Protein AF-X1BVP7-F1 (afdb_monomer_lite)

Secondary structure (DSSP, 8-state):
----HHHHHHHHHHHHHHHHHHHHS-HHHHHHHHHHHHHHHHHHHTTSTT----HHHHHHHHHHHHHHHHHHHHHHHHHHHT--

Radius of gyration: 15.59 Å; chains: 1; bounding box: 37×20×52 Å

Sequence (84 aa):
KEFPLDKLYHFIIFFILGLLEMRLLKTRHFFLLGCSIILLAEAQQLFISGRNFEIFDIAAGVLGLVVIYFILKKRSVRNDLSKA

Foldseek 3Di:
DDDPVVVVVLVVVVVVVLVVCLVVDDLVVSLVVQLVSQVVVLVVQVVPPPGDRDVVSSVVSNVVSVVVSVVSVVVVVVVVVVVD

Structure (mmCIF, N/CA/C/O backbone):
data_AF-X1BVP7-F1
#
_entry.id   AF-X1BVP7-F1
#
loop_
_atom_site.group_PDB
_atom_site.id
_atom_site.type_symbol
_atom_site.label_atom_id
_atom_site.label_alt_id
_atom_site.label_comp_id
_atom_site.label_asym_id
_atom_site.label_entity_id
_atom_site.label_seq_id
_atom_site.pdbx_PDB_ins_code
_atom_site.Cartn_x
_atom_site.Cartn_y
_atom_site.Cartn_z
_atom_site.occupancy
_atom_site.B_iso_or_equiv
_atom_site.auth_seq_id
_atom_site.auth_comp_id
_atom_site.auth_asym_id
_atom_site.auth_atom_id
_atom_site.pdbx_PDB_model_num
ATOM 1 N N . LYS A 1 1 ? 23.303 1.391 -14.300 1.00 46.41 1 LYS A N 1
ATOM 2 C CA . LYS A 1 1 ? 22.098 0.691 -13.798 1.00 46.41 1 LYS A CA 1
ATOM 3 C C . LYS A 1 1 ? 21.265 1.764 -13.124 1.00 46.41 1 LYS A C 1
ATOM 5 O O . LYS A 1 1 ? 21.639 2.201 -12.044 1.00 46.41 1 LYS A O 1
ATOM 10 N N . GLU A 1 2 ? 20.301 2.327 -13.845 1.00 53.31 2 GLU A N 1
ATOM 11 C CA . GLU A 1 2 ? 19.461 3.403 -13.317 1.00 53.31 2 GLU A CA 1
ATOM 12 C C . GLU A 1 2 ? 18.708 2.847 -12.109 1.00 53.31 2 GLU A C 1
ATOM 14 O O . GLU A 1 2 ? 18.104 1.775 -12.187 1.00 53.31 2 GLU A O 1
ATOM 19 N N . PHE A 1 3 ? 18.854 3.493 -10.955 1.00 58.16 3 PHE A N 1
ATOM 20 C CA . PHE A 1 3 ? 18.057 3.138 -9.790 1.00 58.16 3 PHE A CA 1
ATOM 21 C C . PHE A 1 3 ? 16.584 3.326 -10.169 1.00 58.16 3 PHE A C 1
ATOM 23 O O . PHE A 1 3 ? 16.262 4.382 -10.719 1.00 58.16 3 PHE A O 1
ATOM 30 N N . PRO A 1 4 ? 15.694 2.360 -9.884 1.00 71.12 4 PRO A N 1
ATOM 31 C CA . PRO A 1 4 ? 14.279 2.494 -10.190 1.00 71.12 4 PRO A CA 1
ATOM 32 C C . PRO A 1 4 ? 13.652 3.464 -9.184 1.00 71.12 4 PRO A C 1
ATOM 34 O O . PRO A 1 4 ? 13.010 3.070 -8.208 1.00 71.12 4 PRO A O 1
ATOM 37 N N . LEU A 1 5 ? 13.913 4.760 -9.379 1.00 78.25 5 LEU A N 1
ATOM 38 C CA . LEU A 1 5 ? 13.383 5.852 -8.564 1.00 78.25 5 LEU A CA 1
ATOM 39 C C . LEU A 1 5 ? 11.852 5.795 -8.528 1.00 78.25 5 LEU A C 1
ATOM 41 O O . LEU A 1 5 ? 11.243 6.115 -7.514 1.00 78.25 5 LEU A O 1
ATOM 45 N N . ASP A 1 6 ? 11.234 5.292 -9.593 1.00 71.00 6 ASP A N 1
ATOM 46 C CA . ASP A 1 6 ? 9.811 4.986 -9.690 1.00 71.00 6 ASP A CA 1
ATOM 47 C C . ASP A 1 6 ? 9.301 4.047 -8.577 1.00 71.00 6 ASP A C 1
ATOM 49 O O . ASP A 1 6 ? 8.223 4.300 -8.029 1.00 71.00 6 ASP A O 1
ATOM 53 N N . LYS A 1 7 ? 10.068 3.008 -8.199 1.00 73.50 7 LYS A N 1
ATOM 54 C CA . LYS A 1 7 ? 9.712 2.083 -7.109 1.00 73.50 7 LYS A CA 1
ATOM 55 C C . LYS A 1 7 ? 9.832 2.781 -5.751 1.00 73.50 7 LYS A C 1
ATOM 57 O O . LYS A 1 7 ? 8.987 2.578 -4.882 1.00 73.50 7 LYS A O 1
ATOM 62 N N . LEU A 1 8 ? 10.828 3.658 -5.583 1.00 79.38 8 LEU A N 1
ATOM 63 C CA . LEU A 1 8 ? 10.992 4.458 -4.364 1.00 79.38 8 LEU A CA 1
ATOM 64 C C . LEU A 1 8 ? 9.839 5.457 -4.182 1.00 79.38 8 LEU A C 1
ATOM 66 O O . LEU A 1 8 ? 9.286 5.556 -3.088 1.00 79.38 8 LEU A O 1
ATOM 70 N N . TYR A 1 9 ? 9.435 6.159 -5.245 1.00 79.19 9 TYR A N 1
ATOM 71 C CA . TYR A 1 9 ? 8.290 7.071 -5.195 1.00 79.19 9 TYR A CA 1
ATOM 72 C C . TYR A 1 9 ? 6.979 6.332 -4.899 1.00 79.19 9 TYR A C 1
ATOM 74 O O . TYR A 1 9 ? 6.218 6.794 -4.050 1.00 79.19 9 TYR A O 1
ATOM 82 N N . HIS A 1 10 ? 6.740 5.166 -5.515 1.00 77.06 10 HIS A N 1
ATOM 83 C CA . HIS A 1 10 ? 5.576 4.330 -5.187 1.00 77.06 10 HIS A CA 1
ATOM 84 C C . HIS A 1 10 ? 5.563 3.936 -3.708 1.00 77.06 10 HIS A C 1
ATOM 86 O O . HIS A 1 10 ? 4.540 4.087 -3.042 1.00 77.06 10 HIS A O 1
ATOM 92 N N . PHE A 1 11 ? 6.707 3.499 -3.171 1.00 80.00 11 PHE A N 1
ATOM 93 C CA . PHE A 1 11 ? 6.823 3.151 -1.757 1.00 80.00 11 PHE A CA 1
ATOM 94 C C . PHE A 1 11 ? 6.490 4.336 -0.843 1.00 80.00 11 PHE A C 1
ATOM 96 O O . PHE A 1 11 ? 5.678 4.192 0.067 1.00 80.00 11 PHE A O 1
ATOM 103 N N . ILE A 1 12 ? 7.071 5.514 -1.093 1.00 84.25 12 ILE A N 1
ATOM 104 C CA . ILE A 1 12 ? 6.853 6.703 -0.255 1.00 84.25 12 ILE A CA 1
ATOM 105 C C . ILE A 1 12 ? 5.383 7.139 -0.293 1.00 84.25 12 ILE A C 1
ATOM 107 O O . ILE A 1 12 ? 4.800 7.415 0.756 1.00 84.25 12 ILE A O 1
ATOM 111 N N . ILE A 1 13 ? 4.768 7.177 -1.479 1.00 83.75 13 ILE A N 1
ATOM 112 C CA . ILE A 1 13 ? 3.368 7.590 -1.637 1.00 83.75 13 ILE A CA 1
ATOM 113 C C . ILE A 1 13 ? 2.437 6.618 -0.902 1.00 83.75 13 ILE A C 1
ATOM 115 O O . ILE A 1 13 ? 1.594 7.062 -0.121 1.00 83.75 13 ILE A O 1
ATOM 119 N N . PHE A 1 14 ? 2.616 5.304 -1.074 1.00 80.56 14 PHE A N 1
ATOM 120 C CA . PHE A 1 14 ? 1.796 4.311 -0.372 1.00 80.56 14 PHE A CA 1
ATOM 121 C C . PHE A 1 14 ? 2.051 4.280 1.131 1.00 80.56 14 PHE A C 1
ATOM 123 O O . PHE A 1 14 ? 1.119 4.064 1.904 1.00 80.56 14 PHE A O 1
ATOM 130 N N . PHE A 1 15 ? 3.279 4.554 1.564 1.00 81.81 15 PHE A N 1
ATOM 131 C CA . PHE A 1 15 ? 3.605 4.667 2.978 1.00 81.81 15 PHE A CA 1
ATOM 132 C C . PHE A 1 15 ? 2.864 5.838 3.636 1.00 81.81 15 PHE A C 1
ATOM 134 O O . PHE A 1 15 ? 2.236 5.665 4.682 1.00 81.81 15 PHE A O 1
ATOM 141 N N . ILE A 1 16 ? 2.881 7.020 3.009 1.00 84.88 16 ILE A N 1
ATOM 142 C CA . ILE A 1 16 ? 2.151 8.199 3.498 1.00 84.88 16 ILE A CA 1
ATOM 143 C C . ILE A 1 16 ? 0.644 7.931 3.500 1.00 84.88 16 ILE A C 1
ATOM 145 O O . ILE A 1 16 ? -0.029 8.225 4.489 1.00 84.88 16 ILE A O 1
ATOM 149 N N . LEU A 1 17 ? 0.121 7.347 2.420 1.00 81.69 17 LEU A N 1
ATOM 150 C CA . LEU A 1 17 ? -1.295 7.021 2.292 1.00 81.69 17 LEU A CA 1
ATOM 151 C C . LEU A 1 17 ? -1.745 6.046 3.387 1.00 81.69 17 LEU A C 1
ATOM 153 O O . LEU A 1 17 ? -2.693 6.343 4.109 1.00 81.69 17 LEU A O 1
ATOM 157 N N . GLY A 1 18 ? -0.997 4.963 3.616 1.00 77.50 18 GLY A N 1
ATOM 158 C CA . GLY A 1 18 ? -1.269 4.025 4.705 1.00 77.50 18 GLY A CA 1
ATOM 159 C C . GLY A 1 18 ? -1.249 4.693 6.084 1.00 77.50 18 GLY A C 1
ATOM 160 O O . GLY A 1 18 ? -2.110 4.423 6.922 1.00 77.50 18 GLY A O 1
ATOM 161 N N . LEU A 1 19 ? -0.324 5.626 6.323 1.00 80.81 19 LEU A N 1
ATOM 162 C CA . LEU A 1 19 ? -0.231 6.356 7.591 1.00 80.81 19 LEU A CA 1
ATOM 163 C C . LEU A 1 19 ? -1.440 7.285 7.815 1.00 80.81 19 LEU A C 1
ATOM 165 O O . LEU A 1 19 ? -1.963 7.365 8.931 1.00 80.81 19 LEU A O 1
ATOM 169 N N . LEU A 1 20 ? -1.923 7.950 6.762 1.00 79.75 20 LEU A N 1
ATOM 170 C CA . LEU A 1 20 ? -3.132 8.778 6.811 1.00 79.75 20 LEU A CA 1
ATOM 171 C C . LEU A 1 20 ? -4.391 7.931 7.025 1.00 79.75 20 LEU A C 1
ATOM 173 O O . LEU A 1 20 ? -5.222 8.251 7.882 1.00 79.75 20 LEU A O 1
ATOM 177 N N . GLU A 1 21 ? -4.517 6.821 6.301 1.00 76.94 21 GLU A N 1
ATOM 178 C CA . GLU A 1 21 ? -5.663 5.920 6.414 1.00 76.94 21 GLU A CA 1
ATOM 179 C C . GLU A 1 21 ? -5.769 5.287 7.804 1.00 76.94 21 GLU A C 1
ATOM 181 O O . GLU A 1 21 ? -6.877 5.166 8.328 1.00 76.94 21 GLU A O 1
ATOM 186 N N . MET A 1 22 ? -4.640 4.961 8.449 1.00 70.75 22 MET A N 1
ATOM 187 C CA . MET A 1 22 ? -4.615 4.448 9.827 1.00 70.75 22 MET A CA 1
ATOM 188 C C . MET A 1 22 ? -5.299 5.384 10.834 1.00 70.75 22 MET A C 1
ATOM 190 O O . MET A 1 22 ? -5.795 4.916 11.860 1.00 70.75 22 MET A O 1
ATOM 194 N N . ARG A 1 23 ? -5.299 6.699 10.581 1.00 73.38 23 ARG A N 1
ATOM 195 C CA . ARG A 1 23 ? -5.907 7.698 11.470 1.00 73.38 23 ARG A CA 1
ATOM 196 C C . ARG A 1 23 ? -7.359 8.010 11.106 1.00 73.38 23 ARG A C 1
ATOM 198 O O . ARG A 1 23 ? -8.134 8.354 11.994 1.00 73.38 23 ARG A O 1
ATOM 205 N N . LEU A 1 24 ? -7.707 7.924 9.823 1.00 75.38 24 LEU A N 1
ATOM 206 C CA . LEU A 1 24 ? -8.991 8.391 9.291 1.00 75.38 24 LEU A CA 1
ATOM 207 C C . LEU A 1 24 ? -10.036 7.281 9.147 1.00 75.38 24 LEU A C 1
ATOM 209 O O . LEU A 1 24 ? -11.228 7.538 9.314 1.00 75.38 24 LEU A O 1
ATOM 213 N N . LEU A 1 25 ? -9.618 6.054 8.830 1.00 77.38 25 LEU A N 1
ATOM 214 C CA . LEU A 1 25 ? -10.531 4.984 8.439 1.00 77.38 25 LEU A CA 1
ATOM 215 C C . LEU A 1 25 ? -10.711 3.937 9.537 1.00 77.38 25 LEU A C 1
ATOM 217 O O . LEU A 1 25 ? -9.787 3.558 10.256 1.00 77.38 25 LEU A O 1
ATOM 221 N N . LYS A 1 26 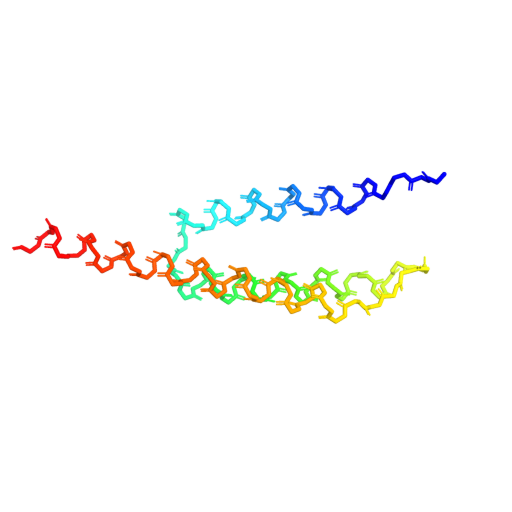? -11.928 3.384 9.622 1.00 78.75 26 LYS A N 1
ATOM 222 C CA . LYS A 1 26 ? -12.178 2.162 10.401 1.00 78.75 26 LYS A CA 1
ATOM 223 C C . LYS A 1 26 ? -11.353 1.017 9.807 1.00 78.75 26 LYS A C 1
ATOM 225 O O . LYS A 1 26 ? -11.278 0.885 8.589 1.00 78.75 26 LYS A O 1
ATOM 230 N N . THR A 1 27 ? -10.847 0.116 10.648 1.00 76.50 27 THR A N 1
ATOM 231 C CA . THR A 1 27 ? -9.918 -0.970 10.268 1.00 76.50 27 THR A CA 1
ATOM 232 C C . THR A 1 27 ? -10.371 -1.811 9.063 1.00 76.50 27 THR A C 1
ATOM 234 O O . THR A 1 27 ? -9.544 -2.247 8.271 1.00 76.50 27 THR A O 1
ATOM 237 N N . ARG A 1 28 ? -11.684 -2.031 8.887 1.00 78.06 28 ARG A N 1
ATOM 238 C CA . ARG A 1 28 ? -12.232 -2.743 7.712 1.00 78.06 28 ARG A CA 1
ATOM 239 C C . ARG A 1 28 ? -12.092 -1.950 6.409 1.00 78.06 28 ARG A C 1
ATOM 241 O O . ARG A 1 28 ? -11.766 -2.535 5.387 1.00 78.06 28 ARG A O 1
ATOM 248 N N . HIS A 1 29 ? -12.340 -0.641 6.457 1.00 82.00 29 HIS A N 1
ATOM 249 C CA . HIS A 1 29 ? -12.226 0.238 5.292 1.00 82.00 29 HIS A CA 1
ATOM 250 C C . HIS A 1 29 ? -10.757 0.414 4.913 1.00 82.00 29 HIS A C 1
ATOM 252 O O . HIS A 1 29 ? -10.434 0.278 3.745 1.00 82.00 29 HIS A O 1
ATOM 258 N N . PHE A 1 30 ? -9.879 0.588 5.908 1.00 83.12 30 PHE A N 1
ATOM 259 C CA . PHE A 1 30 ? -8.424 0.558 5.729 1.00 83.12 30 PHE A CA 1
ATOM 260 C C . PHE A 1 30 ? -7.969 -0.703 4.975 1.00 83.12 30 PHE A C 1
ATOM 262 O O . PHE A 1 30 ? -7.255 -0.621 3.984 1.00 83.12 30 PHE A O 1
ATOM 269 N N . PHE A 1 31 ? -8.435 -1.880 5.405 1.00 81.88 31 PHE A N 1
ATOM 270 C CA . PHE A 1 31 ? -8.049 -3.142 4.774 1.00 81.88 31 PHE A CA 1
ATOM 271 C C . PHE A 1 31 ? -8.523 -3.249 3.317 1.00 81.88 31 PHE A C 1
ATOM 273 O O . PHE A 1 31 ? -7.738 -3.595 2.440 1.00 81.88 31 PHE A O 1
ATOM 280 N N . LEU A 1 32 ? -9.793 -2.922 3.049 1.00 84.38 32 LEU A N 1
ATOM 281 C CA . LEU A 1 32 ? -10.350 -2.959 1.692 1.00 84.38 32 LEU A CA 1
ATOM 282 C C . LEU A 1 32 ? -9.653 -1.966 0.757 1.00 84.38 32 LEU A C 1
ATOM 284 O O . LEU A 1 32 ? -9.337 -2.312 -0.381 1.00 84.38 32 LEU A O 1
ATOM 288 N N . LEU A 1 33 ? -9.400 -0.750 1.237 1.00 85.94 33 LEU A N 1
ATOM 289 C CA . LEU A 1 33 ? -8.756 0.302 0.460 1.00 85.94 33 LEU A CA 1
ATOM 290 C C . LEU A 1 33 ? -7.300 -0.078 0.151 1.00 85.94 33 LEU A C 1
ATOM 292 O O . LEU A 1 33 ? -6.904 -0.065 -1.012 1.00 85.94 33 LEU A O 1
ATOM 296 N N . GLY A 1 34 ? -6.558 -0.575 1.143 1.00 85.44 34 GLY A N 1
ATOM 297 C CA . GLY A 1 34 ? -5.211 -1.099 0.936 1.00 85.44 34 GLY A CA 1
ATOM 298 C C . GLY A 1 34 ? -5.152 -2.246 -0.080 1.00 85.44 34 GLY A C 1
ATOM 299 O O . GLY A 1 34 ? -4.296 -2.233 -0.963 1.00 85.44 34 GLY A O 1
ATOM 300 N N . CYS A 1 35 ? -6.070 -3.221 -0.010 1.00 85.25 35 CYS A N 1
ATOM 301 C CA . CYS A 1 35 ? -6.129 -4.302 -1.002 1.00 85.25 35 CYS A CA 1
ATOM 302 C C . CYS A 1 35 ? -6.395 -3.759 -2.412 1.00 85.25 35 CYS A C 1
ATOM 304 O O . CYS A 1 35 ? -5.781 -4.214 -3.375 1.00 85.25 35 CYS A O 1
ATOM 306 N N . SER A 1 36 ? -7.279 -2.766 -2.523 1.00 87.62 36 SER A N 1
ATOM 307 C CA . SER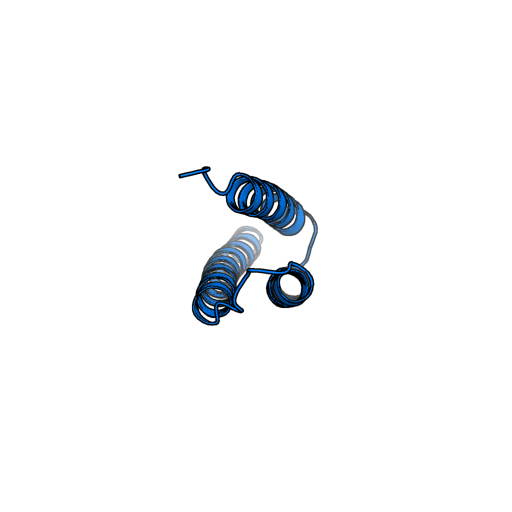 A 1 36 ? -7.594 -2.105 -3.792 1.00 87.62 36 SER A CA 1
ATOM 308 C C . SER A 1 36 ? -6.366 -1.400 -4.370 1.00 87.62 36 SER A C 1
ATOM 310 O O . SER A 1 36 ? -6.091 -1.528 -5.558 1.00 87.62 36 SER A O 1
ATOM 312 N N . ILE A 1 37 ? -5.596 -0.705 -3.527 1.00 87.19 37 ILE A N 1
ATOM 313 C CA . ILE A 1 37 ? -4.378 0.008 -3.929 1.00 87.19 37 ILE A CA 1
ATOM 314 C C . ILE A 1 37 ? -3.301 -0.948 -4.433 1.00 87.19 37 ILE A C 1
ATOM 316 O O . ILE A 1 37 ? -2.707 -0.669 -5.468 1.00 87.19 37 ILE A O 1
ATOM 320 N N . ILE A 1 38 ? -3.050 -2.063 -3.742 1.00 86.62 38 ILE A N 1
ATOM 321 C CA . ILE A 1 38 ? -2.040 -3.043 -4.176 1.00 86.62 38 ILE A CA 1
ATOM 322 C C . ILE A 1 38 ? -2.388 -3.587 -5.560 1.00 86.62 38 ILE A C 1
ATOM 324 O O . ILE A 1 38 ? -1.538 -3.620 -6.444 1.00 86.62 38 ILE A O 1
ATOM 328 N N . LEU A 1 39 ? -3.653 -3.968 -5.766 1.00 85.62 39 LEU A N 1
ATOM 329 C CA . LEU A 1 39 ? -4.116 -4.447 -7.066 1.00 85.62 39 LEU A CA 1
ATOM 330 C C . LEU A 1 39 ? -3.999 -3.364 -8.141 1.00 85.62 39 LEU A C 1
ATOM 332 O O . LEU A 1 39 ? -3.590 -3.662 -9.259 1.00 85.62 39 LEU A O 1
ATOM 336 N N . LEU A 1 40 ? -4.329 -2.114 -7.809 1.00 87.06 40 LEU A N 1
ATOM 337 C CA . LEU A 1 40 ? -4.242 -0.995 -8.742 1.00 87.06 40 LEU A CA 1
ATOM 338 C C . LEU A 1 40 ? -2.786 -0.672 -9.112 1.00 87.06 40 LEU A C 1
ATOM 340 O O . LEU A 1 40 ? -2.502 -0.424 -10.279 1.00 87.06 40 LEU A O 1
ATOM 344 N N . ALA A 1 41 ? -1.866 -0.716 -8.146 1.00 83.38 41 ALA A N 1
ATOM 345 C CA . ALA A 1 41 ? -0.438 -0.488 -8.358 1.00 83.38 41 ALA A CA 1
ATOM 346 C C . ALA A 1 41 ? 0.166 -1.533 -9.305 1.00 83.38 41 ALA A C 1
ATOM 348 O O . ALA A 1 41 ? 0.928 -1.199 -10.208 1.00 83.38 41 ALA A O 1
ATOM 349 N N . GLU A 1 42 ? -0.223 -2.793 -9.135 1.00 82.31 42 GLU A N 1
ATOM 350 C CA . GLU A 1 42 ? 0.254 -3.909 -9.953 1.00 82.31 42 GLU A CA 1
ATOM 351 C C . GLU A 1 42 ? -0.414 -3.923 -11.330 1.00 82.31 42 GLU A C 1
ATOM 353 O O . GLU A 1 42 ? 0.242 -4.141 -12.347 1.00 82.31 42 GLU A O 1
ATOM 358 N N . ALA A 1 43 ? -1.696 -3.558 -11.407 1.00 84.25 43 ALA A N 1
ATOM 359 C CA . ALA A 1 43 ? -2.367 -3.315 -12.679 1.00 84.25 43 ALA A CA 1
ATOM 360 C C . ALA A 1 43 ? -1.729 -2.146 -13.446 1.00 84.25 43 ALA A C 1
ATOM 362 O O . ALA A 1 43 ? -1.602 -2.217 -14.666 1.00 84.25 43 ALA A O 1
ATOM 363 N N . GLN A 1 44 ? -1.274 -1.093 -12.758 1.00 82.69 44 GLN A N 1
ATOM 364 C CA . GLN A 1 44 ? -0.565 0.022 -13.390 1.00 82.69 44 GLN A CA 1
ATOM 365 C C . GLN A 1 44 ? 0.742 -0.441 -14.046 1.00 82.69 44 GLN A C 1
ATOM 367 O O . GLN A 1 44 ? 1.115 0.087 -15.094 1.00 82.69 44 GLN A O 1
ATOM 372 N N . GLN A 1 45 ? 1.423 -1.448 -13.484 1.00 77.69 45 GLN A N 1
ATOM 373 C CA . GLN A 1 45 ? 2.637 -1.992 -14.095 1.00 77.69 45 GLN A CA 1
ATOM 374 C C . GLN A 1 45 ? 2.370 -2.609 -15.475 1.00 77.69 45 GLN A C 1
ATOM 376 O O . GLN A 1 45 ? 3.246 -2.526 -16.331 1.00 77.69 45 GLN A O 1
ATOM 381 N N . LEU A 1 46 ? 1.161 -3.127 -15.741 1.00 79.25 46 LEU A N 1
ATOM 382 C CA . LEU A 1 46 ? 0.783 -3.670 -17.057 1.00 79.25 46 LEU A CA 1
ATOM 383 C C . LEU A 1 46 ? 0.781 -2.611 -18.170 1.00 79.25 46 LEU A C 1
ATOM 385 O O . LEU A 1 46 ? 0.950 -2.948 -19.339 1.00 79.25 46 LEU A O 1
ATOM 389 N N . PHE A 1 47 ? 0.597 -1.337 -17.820 1.00 80.75 47 PHE A N 1
ATOM 390 C CA . PHE A 1 47 ? 0.604 -0.226 -18.775 1.00 80.75 47 PHE A CA 1
ATOM 391 C C . PHE A 1 47 ? 2.006 0.354 -19.010 1.00 80.75 47 PHE A C 1
ATOM 393 O O . PHE A 1 47 ? 2.188 1.171 -19.913 1.00 80.75 47 PHE A O 1
ATOM 400 N N . ILE A 1 48 ? 3.005 -0.049 -18.216 1.00 75.88 48 ILE A N 1
ATOM 401 C CA . ILE A 1 48 ? 4.388 0.415 -18.346 1.00 75.88 48 ILE A CA 1
ATOM 402 C C . ILE A 1 48 ? 5.169 -0.624 -19.154 1.00 75.88 48 ILE A C 1
ATOM 404 O O . ILE A 1 48 ? 5.574 -1.665 -18.636 1.00 75.88 48 ILE A O 1
ATOM 408 N N . SER A 1 49 ? 5.409 -0.325 -20.432 1.00 66.19 49 SER A N 1
ATOM 409 C CA . SER A 1 49 ? 6.21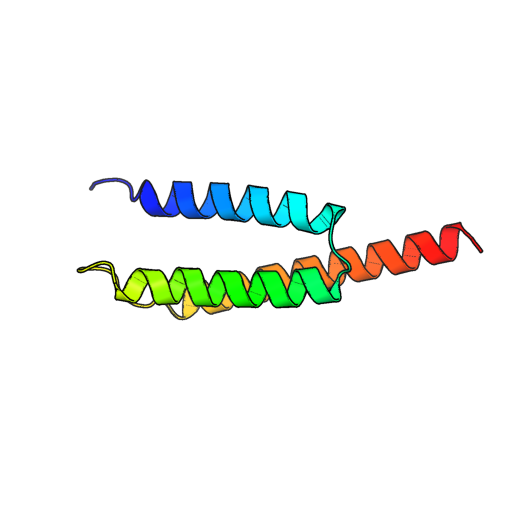8 -1.173 -21.314 1.00 66.19 49 SER A CA 1
ATOM 410 C C . SER A 1 49 ? 7.584 -1.479 -20.695 1.00 66.19 49 SER A C 1
ATOM 412 O O . SER A 1 49 ? 8.343 -0.570 -20.363 1.00 66.19 49 SER A O 1
ATOM 414 N N . GLY A 1 50 ? 7.902 -2.768 -20.560 1.00 72.50 50 GLY A N 1
ATOM 415 C CA . GLY A 1 50 ? 9.163 -3.250 -19.986 1.00 72.50 50 GLY A CA 1
AT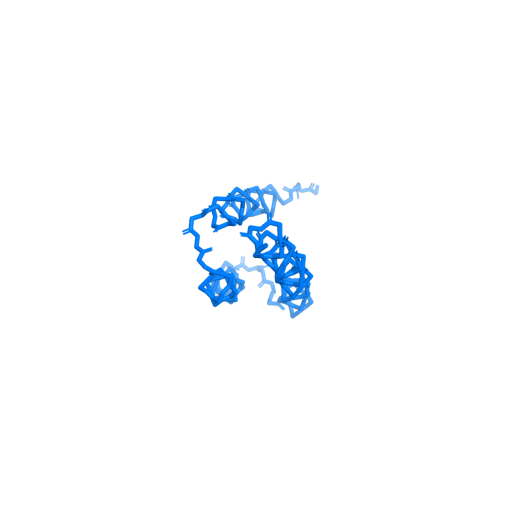OM 416 C C . GLY A 1 50 ? 9.101 -3.633 -18.504 1.00 72.50 50 GLY A C 1
ATOM 417 O O . GLY A 1 50 ? 10.112 -4.092 -17.972 1.00 72.50 50 GLY A O 1
ATOM 418 N N . ARG A 1 51 ? 7.946 -3.498 -17.836 1.00 69.12 51 ARG A N 1
ATOM 419 C CA . ARG A 1 51 ? 7.718 -4.097 -16.513 1.00 69.12 51 ARG A CA 1
ATOM 420 C C . ARG A 1 51 ? 6.998 -5.434 -16.605 1.00 69.12 51 ARG A C 1
ATOM 422 O O . ARG A 1 51 ? 6.100 -5.614 -17.420 1.00 69.12 51 ARG A O 1
ATOM 429 N N . ASN A 1 52 ? 7.380 -6.343 -15.714 1.00 74.62 52 ASN A N 1
ATOM 430 C CA . ASN A 1 52 ? 6.693 -7.609 -15.511 1.00 74.62 52 ASN A CA 1
ATOM 431 C C . ASN A 1 52 ? 5.766 -7.493 -14.309 1.00 74.62 52 ASN A C 1
ATOM 433 O O . ASN A 1 52 ? 6.104 -6.831 -13.336 1.00 74.62 52 ASN A O 1
ATOM 437 N N . PHE A 1 53 ? 4.633 -8.179 -14.382 1.00 73.38 53 PHE A N 1
ATOM 438 C CA . PHE A 1 53 ? 3.734 -8.350 -13.251 1.00 73.38 53 PHE A CA 1
ATOM 439 C C . PHE A 1 53 ? 4.413 -9.221 -12.185 1.00 73.38 53 PHE A C 1
ATOM 441 O O . PHE A 1 53 ? 4.715 -10.393 -12.437 1.00 73.38 53 PHE A O 1
ATOM 448 N N . GLU A 1 54 ? 4.677 -8.659 -11.008 1.00 79.75 54 GLU A N 1
ATOM 449 C CA . GLU A 1 54 ? 5.407 -9.336 -9.937 1.00 79.75 54 GLU A CA 1
ATOM 450 C C . GLU A 1 54 ? 4.410 -9.848 -8.878 1.00 79.75 54 GLU A C 1
ATOM 452 O O . GLU A 1 54 ? 4.073 -9.174 -7.912 1.00 79.75 54 GLU A O 1
ATOM 457 N N . ILE A 1 55 ? 3.950 -11.100 -9.011 1.00 79.75 55 ILE A N 1
ATOM 458 C CA . ILE A 1 55 ? 3.024 -11.735 -8.039 1.00 79.75 55 ILE A CA 1
ATOM 459 C C . ILE A 1 55 ? 3.547 -11.667 -6.593 1.00 79.75 55 ILE A C 1
ATOM 461 O O . ILE A 1 55 ? 2.763 -11.585 -5.644 1.00 79.75 55 ILE A O 1
ATOM 465 N N . PHE A 1 56 ? 4.868 -11.694 -6.412 1.00 79.75 56 PHE A N 1
ATOM 466 C CA . PHE A 1 56 ? 5.490 -11.566 -5.097 1.00 79.75 56 PHE A CA 1
ATOM 467 C C . PHE A 1 56 ? 5.301 -10.176 -4.478 1.00 79.75 56 PHE A C 1
ATOM 469 O O . PHE A 1 56 ? 5.159 -10.098 -3.257 1.00 79.75 56 PHE A O 1
ATOM 476 N N . ASP A 1 57 ? 5.208 -9.117 -5.284 1.00 79.69 57 ASP A N 1
ATOM 477 C CA . ASP A 1 57 ? 4.937 -7.760 -4.801 1.00 79.69 57 ASP A CA 1
ATOM 478 C C . ASP A 1 57 ? 3.488 -7.650 -4.296 1.00 79.69 57 ASP A C 1
ATOM 480 O O . ASP A 1 57 ? 3.246 -7.114 -3.208 1.00 79.69 57 ASP A O 1
ATOM 484 N N . ILE A 1 58 ? 2.529 -8.291 -4.981 1.00 82.94 58 ILE A N 1
ATOM 485 C CA . ILE A 1 58 ? 1.146 -8.427 -4.483 1.00 82.94 58 ILE A CA 1
ATOM 486 C C . ILE A 1 58 ? 1.127 -9.160 -3.144 1.00 82.94 58 ILE A C 1
ATOM 488 O O . ILE A 1 58 ? 0.508 -8.697 -2.181 1.00 82.94 58 ILE A O 1
ATOM 492 N N . ALA A 1 59 ? 1.795 -10.313 -3.072 1.00 82.62 59 ALA A N 1
ATOM 493 C CA . ALA A 1 59 ? 1.821 -11.129 -1.865 1.00 82.62 59 ALA A CA 1
ATOM 494 C C . ALA A 1 59 ? 2.442 -10.366 -0.684 1.00 82.62 59 ALA A C 1
ATOM 496 O O . ALA A 1 59 ? 1.889 -10.383 0.419 1.00 82.62 59 ALA A O 1
ATOM 497 N N . ALA A 1 60 ? 3.542 -9.646 -0.916 1.00 85.00 60 ALA A N 1
ATOM 498 C CA . ALA A 1 60 ? 4.185 -8.805 0.087 1.00 85.00 60 ALA A CA 1
ATOM 499 C C . ALA A 1 60 ? 3.262 -7.671 0.563 1.00 85.00 60 ALA A C 1
ATOM 501 O O . ALA A 1 60 ? 3.136 -7.450 1.771 1.00 85.00 60 ALA A O 1
ATOM 502 N N . GLY A 1 61 ? 2.557 -7.006 -0.357 1.00 84.44 61 GLY A N 1
ATOM 5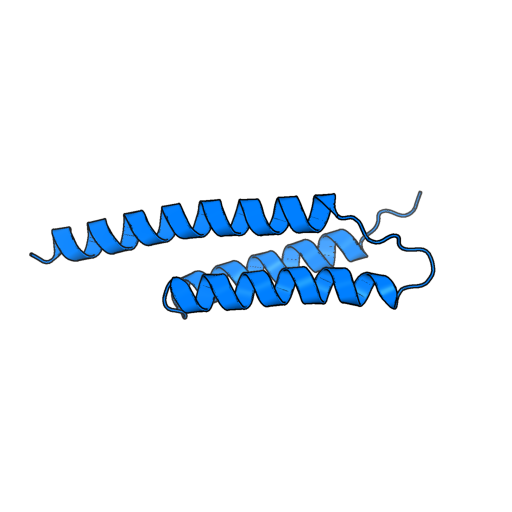03 C CA . GLY A 1 61 ? 1.575 -5.975 -0.023 1.00 84.44 61 GLY A CA 1
ATOM 504 C C . GLY A 1 61 ? 0.436 -6.512 0.850 1.00 84.44 61 GLY A C 1
ATOM 505 O O . GLY A 1 61 ? 0.100 -5.923 1.881 1.00 84.44 61 GLY A O 1
ATOM 506 N N . VAL A 1 62 ? -0.136 -7.663 0.479 1.00 85.06 62 VAL A N 1
ATOM 507 C CA . VAL A 1 62 ? -1.234 -8.292 1.230 1.00 85.06 62 VAL A CA 1
ATOM 508 C C . VAL A 1 62 ? -0.763 -8.727 2.618 1.00 85.06 62 VAL A C 1
ATOM 510 O O . VAL A 1 62 ? -1.458 -8.473 3.603 1.00 85.06 62 VAL A O 1
ATOM 513 N N . LEU A 1 63 ? 0.429 -9.320 2.735 1.00 85.88 63 LEU A N 1
ATOM 514 C CA . LEU A 1 63 ? 1.009 -9.683 4.031 1.00 85.88 63 LEU A CA 1
ATOM 515 C C . LEU A 1 63 ? 1.225 -8.453 4.924 1.00 85.88 63 LEU A C 1
ATOM 517 O O . LEU A 1 63 ? 0.863 -8.488 6.103 1.00 85.88 63 LEU A O 1
ATOM 521 N N . GLY A 1 64 ? 1.738 -7.350 4.371 1.00 85.12 64 GLY A N 1
ATOM 522 C CA . GLY A 1 64 ? 1.887 -6.083 5.092 1.00 85.12 64 GLY A CA 1
ATOM 523 C C . GLY A 1 64 ? 0.555 -5.552 5.633 1.00 85.12 64 GLY A C 1
ATOM 524 O O . GLY A 1 64 ? 0.457 -5.181 6.808 1.00 85.12 64 GLY A O 1
ATOM 525 N N . LEU A 1 65 ? -0.500 -5.598 4.815 1.00 84.69 65 LEU A N 1
ATOM 526 C CA . LEU A 1 65 ? -1.859 -5.226 5.222 1.00 84.69 65 LEU A CA 1
ATOM 527 C C . LEU A 1 65 ? -2.421 -6.114 6.322 1.00 84.69 65 LEU A C 1
ATOM 529 O O . LEU A 1 65 ? -3.030 -5.606 7.262 1.00 84.69 65 LEU A O 1
ATOM 533 N N . VAL A 1 66 ? -2.222 -7.429 6.226 1.00 85.31 66 VAL A N 1
ATOM 534 C CA . VAL A 1 66 ? -2.675 -8.382 7.245 1.00 85.31 66 VAL A CA 1
ATOM 535 C C . VAL A 1 66 ? -1.985 -8.096 8.579 1.00 85.31 66 VAL A C 1
ATOM 537 O O . VAL A 1 66 ? -2.654 -8.014 9.612 1.00 85.31 66 VAL A O 1
ATOM 540 N N . VAL A 1 67 ? -0.669 -7.867 8.572 1.00 84.19 67 VAL A N 1
ATOM 541 C CA . VAL A 1 67 ? 0.090 -7.513 9.781 1.00 84.19 67 VAL A CA 1
ATOM 542 C C . VAL A 1 67 ? -0.449 -6.222 10.402 1.00 84.19 67 VAL A C 1
ATOM 544 O O . VAL A 1 67 ? -0.770 -6.199 11.594 1.00 84.19 67 VAL A O 1
ATOM 547 N N . ILE A 1 68 ? -0.627 -5.164 9.605 1.00 82.31 68 ILE A N 1
ATOM 548 C CA . ILE A 1 68 ? -1.178 -3.892 10.093 1.00 82.31 68 ILE A CA 1
ATOM 549 C C . ILE A 1 68 ? -2.610 -4.065 10.611 1.00 82.31 68 ILE A C 1
ATOM 551 O O . ILE A 1 68 ? -2.945 -3.523 11.666 1.00 82.31 68 ILE A O 1
ATOM 555 N N . TYR A 1 69 ? -3.444 -4.856 9.937 1.00 81.31 69 TYR A N 1
ATOM 556 C CA . TYR A 1 69 ? -4.803 -5.154 10.379 1.00 81.31 69 TYR A CA 1
ATOM 557 C C . TYR A 1 69 ? -4.817 -5.776 11.780 1.00 81.31 69 TYR A C 1
ATOM 559 O O . TYR A 1 69 ? -5.580 -5.334 12.643 1.00 81.31 69 TYR A O 1
ATOM 567 N N . PHE A 1 70 ? -3.945 -6.753 12.051 1.00 81.94 70 PHE A N 1
ATOM 568 C CA . PHE A 1 70 ? -3.830 -7.358 13.379 1.00 81.94 70 PHE A CA 1
ATOM 569 C C . PHE A 1 70 ? -3.324 -6.371 14.437 1.00 81.94 70 PHE A C 1
ATOM 571 O O . PHE A 1 70 ? -3.868 -6.338 15.546 1.00 81.94 70 PHE A O 1
ATOM 578 N N . ILE A 1 71 ? -2.339 -5.531 14.104 1.00 81.69 71 ILE A N 1
ATOM 579 C CA . ILE A 1 71 ? -1.823 -4.488 15.006 1.00 81.69 71 ILE A CA 1
ATOM 580 C C . ILE A 1 71 ? -2.935 -3.491 15.365 1.00 81.69 71 ILE A C 1
ATOM 582 O O . ILE A 1 71 ? -3.161 -3.203 16.544 1.00 81.69 71 ILE A O 1
ATOM 586 N N . LEU A 1 72 ? -3.671 -3.003 14.365 1.00 76.88 72 LEU A N 1
ATOM 587 C CA . LEU A 1 72 ? -4.775 -2.061 14.545 1.00 76.88 72 LEU A CA 1
ATOM 588 C C . LEU A 1 72 ? -5.937 -2.682 15.323 1.00 76.88 72 LEU A C 1
ATOM 590 O O . LEU A 1 72 ? -6.467 -2.048 16.235 1.00 76.88 72 LEU A O 1
ATOM 594 N N . LYS A 1 73 ? -6.305 -3.932 15.022 1.00 76.00 73 LYS A N 1
ATOM 595 C CA . LYS A 1 73 ? -7.355 -4.659 15.747 1.00 76.00 73 LYS A CA 1
ATOM 596 C C . LYS A 1 73 ? -6.993 -4.824 17.223 1.00 76.00 73 LYS A C 1
ATOM 598 O O . LYS A 1 73 ? -7.819 -4.533 18.085 1.00 76.00 73 LYS A O 1
ATOM 603 N N . LYS A 1 74 ? -5.749 -5.212 17.531 1.00 76.69 74 LYS A N 1
ATOM 604 C CA . LYS A 1 74 ? -5.255 -5.329 18.913 1.00 76.69 74 LYS A CA 1
ATOM 605 C C . LYS A 1 74 ? -5.280 -3.983 19.647 1.00 76.69 74 LYS A C 1
ATOM 607 O O . LYS A 1 74 ? -5.630 -3.937 20.825 1.00 76.69 74 LYS A O 1
ATOM 612 N N . ARG A 1 75 ? -4.946 -2.884 18.959 1.00 71.62 75 ARG A N 1
ATOM 613 C CA . ARG A 1 75 ? -4.989 -1.523 19.520 1.00 71.62 75 ARG A CA 1
ATOM 614 C C . ARG A 1 75 ? -6.417 -1.049 19.796 1.00 71.62 75 ARG A C 1
ATOM 616 O O . ARG A 1 75 ? -6.652 -0.481 20.856 1.00 71.62 75 ARG A O 1
ATOM 623 N N . SER A 1 76 ? -7.355 -1.316 18.885 1.00 68.31 76 SER A N 1
ATOM 624 C CA . SER A 1 76 ? -8.778 -0.995 19.070 1.00 68.31 76 SER A CA 1
ATOM 625 C C . SER A 1 76 ? -9.345 -1.701 20.300 1.00 68.31 76 SER A C 1
ATOM 627 O O . SER A 1 76 ? -9.876 -1.039 21.181 1.00 68.31 76 SER A O 1
ATOM 629 N N . VAL A 1 77 ? -9.126 -3.018 20.419 1.00 64.81 77 VAL A N 1
ATOM 630 C CA . VAL A 1 77 ? -9.594 -3.812 21.571 1.00 64.81 77 VAL A CA 1
ATOM 631 C C . VAL A 1 77 ? -9.011 -3.296 22.892 1.00 64.81 77 VAL A C 1
ATOM 633 O O . VAL A 1 77 ? -9.723 -3.201 23.887 1.00 64.81 77 VAL A O 1
ATOM 636 N N . ARG A 1 78 ? -7.724 -2.917 22.918 1.00 63.16 78 ARG A N 1
ATOM 637 C CA . ARG A 1 78 ? -7.096 -2.331 24.114 1.00 63.16 78 ARG A CA 1
ATOM 638 C C . ARG A 1 78 ? -7.697 -0.967 24.486 1.00 63.16 78 ARG A C 1
ATOM 640 O O . ARG A 1 78 ? -7.846 -0.690 25.670 1.00 63.16 78 ARG A O 1
ATOM 647 N N . ASN A 1 79 ? -8.031 -0.129 23.505 1.00 61.00 79 ASN A N 1
ATOM 648 C CA . ASN A 1 79 ? -8.661 1.170 23.756 1.00 61.00 79 ASN A CA 1
ATOM 649 C C . ASN A 1 79 ? -10.093 1.037 24.289 1.00 61.00 79 ASN A C 1
ATOM 651 O O . ASN A 1 79 ? -10.486 1.854 25.116 1.00 61.00 79 ASN A O 1
ATOM 655 N N . ASP A 1 80 ? -10.847 0.029 23.847 1.00 59.25 80 ASP A N 1
ATOM 656 C CA . ASP A 1 80 ? -12.193 -0.238 24.367 1.00 59.25 80 ASP A CA 1
ATOM 657 C C . ASP A 1 80 ? -12.141 -0.756 25.815 1.00 59.25 80 ASP A C 1
ATOM 659 O O . ASP A 1 80 ? -12.891 -0.281 26.661 1.00 59.25 80 ASP A O 1
ATOM 663 N N . LEU A 1 81 ? -11.186 -1.639 26.140 1.00 58.97 81 LEU A N 1
ATOM 664 C CA . LEU A 1 81 ? -10.961 -2.128 27.512 1.00 58.97 81 LEU A CA 1
ATOM 665 C C . LEU A 1 81 ? -10.453 -1.049 28.479 1.00 58.97 81 LEU A C 1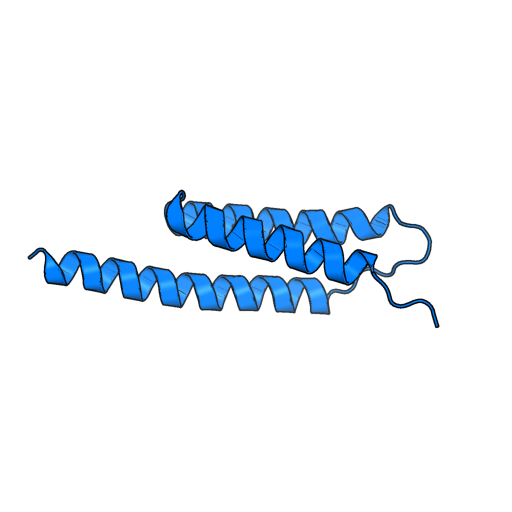
ATOM 667 O O . LEU A 1 81 ? -10.718 -1.131 29.666 1.00 58.97 81 LEU A O 1
ATOM 671 N N . SER A 1 82 ? -9.717 -0.047 27.992 1.00 57.41 82 SER A N 1
ATOM 672 C CA . SER A 1 82 ? -9.250 1.082 28.813 1.00 57.41 82 SER A CA 1
ATOM 673 C C . SER A 1 82 ? -10.361 2.077 29.168 1.00 57.41 82 SER A C 1
ATOM 675 O O . SER A 1 82 ? -10.128 2.962 29.990 1.00 57.41 82 SER A O 1
ATOM 677 N N . LYS A 1 83 ? -11.510 2.008 28.487 1.00 52.66 83 LYS A N 1
ATOM 678 C CA . LYS A 1 83 ? -12.655 2.906 28.693 1.00 52.66 83 LYS A CA 1
ATOM 679 C C . LYS A 1 83 ? -13.800 2.256 29.477 1.00 52.66 83 LYS A C 1
ATOM 681 O O . LYS A 1 83 ? -14.749 2.968 29.797 1.00 52.66 83 LYS A O 1
ATOM 686 N N . ALA A 1 84 ? -13.727 0.947 29.718 1.00 50.34 84 ALA A N 1
ATOM 687 C CA . ALA A 1 84 ? -14.646 0.189 30.566 1.00 50.34 84 ALA A CA 1
ATOM 688 C C . ALA A 1 84 ? -14.152 0.195 32.017 1.00 50.34 84 ALA A C 1
ATOM 690 O O . ALA A 1 84 ? -15.019 0.238 32.914 1.00 50.34 84 ALA A O 1
#

Organism: NCBI:txid412755

pLDDT: mean 76.93, std 9.27, range [46.41, 87.62]